Protein AF-A0A528G796-F1 (afdb_monomer_lite)

pLDDT: mean 84.79, std 14.9, range [51.12, 97.81]

Secondary structure (DSSP, 8-state):
---HHHHHHHHHHHHSHHHHTT-S--EEE-TTSBEEEESSGGGTT-B-PPPHHHHHHHHT-------SS---HHHHHHTS---

Sequence (83 aa):
MLEESVAHALDETLGQGALGTRLESFKLWRRDGTILYSTNKNLVGKRFPLSDNLRAAFAGDIVAELDRHYDNQAERDSGLHLL

Foldseek 3Di:
DDDPVVQVVCCPVCCDDPNVVVDPKDFDADPQQATCHIPPPVRHRDGDDDDPCRVVVVVVDDDDDDDPDPCPVVCVVVVHDPD

Structure (mmCIF, N/CA/C/O backbone):
data_AF-A0A528G796-F1
#
_entry.id   AF-A0A528G796-F1
#
loop_
_atom_site.group_PDB
_atom_site.id
_atom_site.type_symbol
_atom_site.label_atom_id
_atom_site.label_alt_id
_atom_site.label_comp_id
_atom_site.label_asym_id
_atom_site.label_entity_id
_atom_site.label_seq_id
_atom_site.pdbx_PDB_ins_code
_atom_site.Cartn_x
_atom_site.Cartn_y
_atom_site.Cartn_z
_atom_site.occupancy
_atom_site.B_iso_or_equiv
_atom_site.auth_seq_id
_atom_site.auth_comp_id
_atom_site.auth_asym_id
_atom_site.auth_atom_id
_atom_site.pdbx_PDB_model_num
ATOM 1 N N . MET A 1 1 ? -11.733 -8.162 -4.592 1.00 72.06 1 MET A N 1
ATOM 2 C CA . MET A 1 1 ? -11.785 -6.973 -3.716 1.00 72.06 1 MET A CA 1
ATOM 3 C C . MET A 1 1 ? -11.448 -7.449 -2.312 1.00 72.06 1 MET A C 1
ATOM 5 O O . MET A 1 1 ? -11.693 -8.622 -2.051 1.00 72.06 1 MET A O 1
ATOM 9 N N . LEU A 1 2 ? -10.809 -6.625 -1.480 1.00 88.81 2 LEU A N 1
ATOM 10 C CA . LEU A 1 2 ? -10.551 -6.989 -0.081 1.00 88.81 2 LEU A CA 1
ATOM 11 C C . LEU A 1 2 ? -11.887 -7.049 0.682 1.00 88.81 2 LEU A C 1
ATOM 13 O O . LEU A 1 2 ? -12.807 -6.317 0.323 1.00 88.81 2 LEU A O 1
ATOM 17 N N . GLU A 1 3 ? -12.009 -7.912 1.691 1.00 94.56 3 GLU A N 1
ATOM 18 C CA . GLU A 1 3 ? -13.191 -7.908 2.562 1.00 94.56 3 GLU A CA 1
ATOM 19 C C . GLU A 1 3 ? -13.228 -6.652 3.441 1.00 94.56 3 GLU A C 1
ATOM 21 O O . GLU A 1 3 ? -12.188 -6.164 3.889 1.00 94.56 3 GLU A O 1
ATOM 26 N N . GLU A 1 4 ? -14.434 -6.156 3.721 1.00 92.12 4 GLU A N 1
ATOM 27 C CA . GLU A 1 4 ? -14.656 -4.923 4.488 1.00 92.12 4 GLU A CA 1
ATOM 28 C C . GLU A 1 4 ? -14.095 -5.010 5.915 1.00 92.12 4 GLU A C 1
ATOM 30 O O . GLU A 1 4 ? -13.452 -4.082 6.394 1.00 92.12 4 GLU A O 1
ATOM 35 N N . SER A 1 5 ? -14.263 -6.158 6.578 1.00 95.44 5 SER A N 1
ATOM 36 C CA . SER A 1 5 ? -13.727 -6.403 7.924 1.00 95.44 5 SER A CA 1
ATOM 37 C C . SER A 1 5 ? -12.200 -6.286 7.967 1.00 95.44 5 SER A C 1
ATOM 39 O O . SER A 1 5 ? -11.640 -5.717 8.904 1.00 95.44 5 SER A O 1
ATOM 41 N N . VAL A 1 6 ? -11.519 -6.781 6.930 1.00 94.69 6 VAL A N 1
ATOM 42 C CA . VAL A 1 6 ? -10.060 -6.703 6.799 1.00 94.69 6 VAL A CA 1
ATOM 43 C C . VAL A 1 6 ? -9.629 -5.267 6.512 1.00 94.69 6 VAL A C 1
ATOM 45 O O . VAL A 1 6 ? -8.658 -4.794 7.098 1.00 94.69 6 VAL A O 1
ATOM 48 N N . ALA A 1 7 ? -10.352 -4.558 5.641 1.00 93.19 7 ALA A N 1
ATOM 49 C CA . ALA A 1 7 ? -10.078 -3.151 5.360 1.00 93.19 7 ALA A CA 1
ATOM 50 C C . ALA A 1 7 ? -10.205 -2.288 6.625 1.00 93.19 7 ALA A C 1
ATOM 52 O O . ALA A 1 7 ? -9.322 -1.474 6.891 1.00 93.19 7 ALA A O 1
ATOM 53 N N . HIS A 1 8 ? -11.240 -2.524 7.433 1.00 93.19 8 HIS A N 1
ATOM 54 C CA . HIS A 1 8 ? -11.456 -1.818 8.693 1.00 93.19 8 HIS A CA 1
ATOM 55 C C . HIS A 1 8 ? -10.346 -2.098 9.714 1.00 93.19 8 HIS A C 1
ATOM 57 O O . HIS A 1 8 ? -9.809 -1.172 10.315 1.00 93.19 8 HIS A O 1
ATOM 63 N N . ALA A 1 9 ? -9.934 -3.361 9.865 1.00 92.94 9 ALA A N 1
ATOM 64 C CA . ALA A 1 9 ? -8.831 -3.718 10.757 1.00 92.94 9 ALA A CA 1
ATOM 65 C C . ALA A 1 9 ? -7.503 -3.052 10.344 1.00 92.94 9 ALA A C 1
ATOM 67 O O . ALA A 1 9 ? -6.722 -2.624 11.199 1.00 92.94 9 ALA A O 1
ATOM 68 N N . LEU A 1 10 ? -7.246 -2.929 9.036 1.00 92.12 10 LEU A N 1
ATOM 69 C CA . LEU A 1 10 ? -6.094 -2.185 8.520 1.00 92.12 10 LEU A CA 1
ATOM 70 C C . LEU A 1 10 ? -6.215 -0.683 8.804 1.00 92.12 10 LEU A C 1
ATOM 72 O O . LEU A 1 10 ? -5.228 -0.076 9.211 1.00 92.12 10 LEU A O 1
ATOM 76 N N . ASP A 1 11 ? -7.403 -0.097 8.648 1.00 90.06 11 ASP A N 1
ATOM 77 C CA . ASP A 1 11 ? -7.650 1.316 8.963 1.00 90.06 11 ASP A CA 1
ATOM 78 C C . ASP A 1 11 ? -7.419 1.637 10.439 1.00 90.06 11 ASP A C 1
ATOM 80 O O . ASP A 1 11 ? -6.759 2.627 10.756 1.00 90.06 11 ASP A O 1
ATOM 84 N N . GLU A 1 12 ? -7.890 0.784 11.345 1.00 89.62 12 GLU A N 1
ATOM 85 C CA . GLU A 1 12 ? -7.630 0.936 12.777 1.00 89.62 12 GLU A CA 1
ATOM 86 C C . GLU A 1 12 ? -6.137 0.797 13.092 1.00 89.62 12 GLU A C 1
ATOM 88 O O . GLU A 1 12 ? -5.575 1.617 13.814 1.00 89.62 12 GLU A O 1
ATOM 93 N N . THR A 1 13 ? -5.470 -0.205 12.515 1.00 87.19 13 THR A N 1
ATOM 94 C CA . THR A 1 13 ? -4.055 -0.488 12.803 1.00 87.19 13 THR A CA 1
ATOM 95 C C . THR A 1 13 ? -3.118 0.597 12.271 1.00 87.19 13 THR A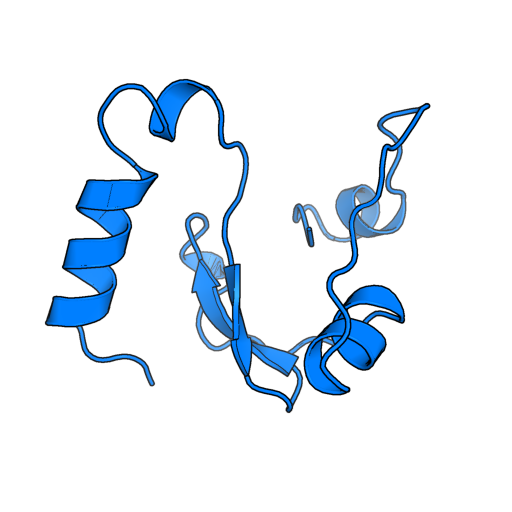 C 1
ATOM 97 O O . THR A 1 13 ? -2.140 0.954 12.930 1.00 87.19 13 THR A O 1
ATOM 100 N N . LEU A 1 14 ? -3.383 1.097 11.063 1.00 85.62 14 LEU A N 1
ATOM 101 C CA . LEU A 1 14 ? -2.487 2.002 10.340 1.00 85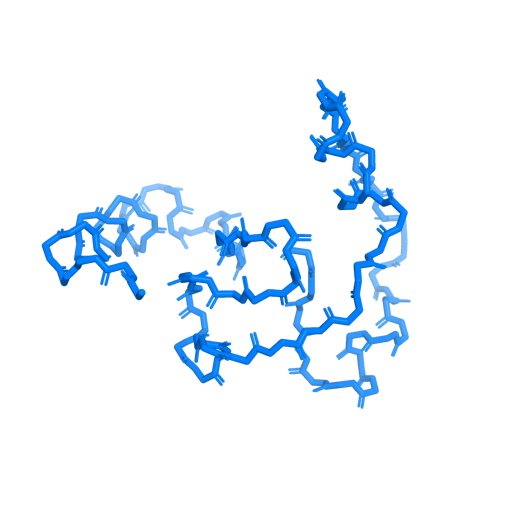.62 14 LEU A CA 1
ATOM 102 C C . LEU A 1 14 ? -2.872 3.473 10.504 1.00 85.62 14 LEU A C 1
ATOM 104 O O . LEU A 1 14 ? -2.006 4.338 10.408 1.00 85.62 14 LEU A O 1
ATOM 108 N N . GLY A 1 15 ? -4.151 3.764 10.743 1.00 79.50 15 GLY A N 1
ATOM 109 C CA . GLY A 1 15 ? -4.668 5.124 10.881 1.00 79.50 15 GLY A CA 1
ATOM 110 C C . GLY A 1 15 ? -4.708 5.642 12.318 1.00 79.50 15 GLY A C 1
ATOM 111 O O . GLY A 1 15 ? -4.876 6.844 12.512 1.00 79.50 15 GLY A O 1
ATOM 112 N N . GLN A 1 16 ? -4.562 4.778 13.327 1.00 79.19 16 GLN A N 1
ATOM 113 C CA . GLN A 1 16 ? -4.642 5.169 14.738 1.00 79.19 16 GLN A CA 1
ATOM 114 C C . GLN A 1 16 ? -3.304 4.992 15.474 1.00 79.19 16 GLN A C 1
ATOM 116 O O . GLN A 1 16 ? -2.405 4.256 15.063 1.00 79.19 16 GLN A O 1
ATOM 121 N N . GLY A 1 17 ? -3.170 5.682 16.608 1.00 75.69 17 GLY A N 1
ATOM 122 C CA . GLY A 1 17 ? -2.022 5.541 17.504 1.00 75.69 17 GLY A CA 1
ATOM 123 C C . GLY A 1 17 ? -0.696 6.057 16.929 1.00 75.69 17 GLY A C 1
ATOM 124 O O . GLY A 1 17 ? -0.651 6.965 16.104 1.00 75.69 17 GLY A O 1
ATOM 125 N N . ALA A 1 18 ? 0.416 5.497 17.411 1.00 77.00 1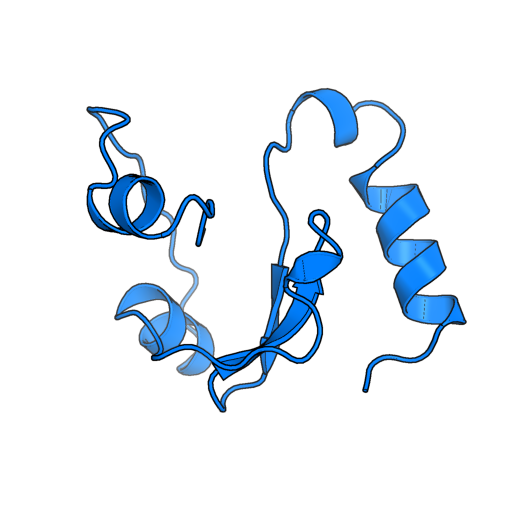8 ALA A N 1
ATOM 126 C CA . ALA A 1 18 ? 1.763 5.995 17.110 1.00 77.00 18 ALA A CA 1
ATOM 127 C C . ALA A 1 18 ? 2.234 5.735 15.665 1.00 77.00 18 ALA A C 1
ATOM 129 O O . ALA A 1 18 ? 3.200 6.358 15.225 1.00 77.00 18 ALA A O 1
ATOM 130 N N . LEU A 1 19 ? 1.594 4.808 14.945 1.00 75.38 19 LEU A N 1
ATOM 131 C CA . LEU A 1 19 ? 1.904 4.529 13.540 1.00 75.38 19 LEU A CA 1
ATOM 132 C C . LEU A 1 19 ? 1.239 5.544 12.610 1.00 75.38 19 LEU A C 1
ATOM 134 O O . LEU A 1 19 ? 1.908 6.055 11.716 1.00 75.38 19 LEU A O 1
ATOM 138 N N . GLY A 1 20 ? -0.016 5.917 12.877 1.00 76.94 20 GLY A N 1
ATOM 139 C CA . GLY A 1 20 ? -0.745 6.892 12.058 1.00 76.94 20 GLY A CA 1
ATOM 140 C C . GLY A 1 20 ? -0.105 8.284 12.012 1.00 76.94 20 GLY A C 1
ATOM 141 O O . GLY A 1 20 ? -0.316 9.022 11.060 1.00 76.94 20 GLY A O 1
ATOM 142 N N . THR A 1 21 ? 0.725 8.646 12.998 1.00 80.69 21 THR A N 1
ATOM 143 C CA . THR A 1 21 ? 1.457 9.928 13.008 1.00 80.69 21 THR A CA 1
ATOM 144 C C . THR A 1 21 ? 2.805 9.887 12.289 1.00 80.69 21 THR A C 1
ATOM 146 O O . THR A 1 21 ? 3.426 10.931 12.106 1.00 80.69 21 THR A O 1
ATOM 149 N N . ARG A 1 22 ? 3.291 8.698 11.918 1.00 84.12 22 ARG A N 1
ATOM 150 C CA . ARG A 1 22 ? 4.610 8.492 11.291 1.00 84.12 22 ARG A CA 1
ATOM 151 C C . ARG A 1 22 ? 4.524 7.922 9.878 1.00 84.12 22 ARG A C 1
ATOM 153 O O . ARG A 1 22 ? 5.531 7.910 9.177 1.00 84.12 22 ARG A O 1
ATOM 160 N N . LEU A 1 23 ? 3.357 7.418 9.488 1.00 83.44 23 LEU A N 1
ATOM 161 C CA . LEU A 1 23 ? 3.119 6.769 8.210 1.00 83.44 23 LEU A CA 1
ATOM 162 C C . LEU A 1 23 ? 2.289 7.684 7.303 1.00 83.44 23 LEU A C 1
ATOM 164 O O . LEU A 1 23 ? 1.091 7.839 7.503 1.00 83.44 23 LEU A O 1
ATOM 168 N N . GLU A 1 24 ? 2.927 8.255 6.283 1.00 85.06 24 GLU A N 1
ATOM 169 C CA . GLU A 1 24 ? 2.268 9.109 5.278 1.00 85.06 24 GLU A CA 1
ATOM 170 C C . GLU A 1 24 ? 1.262 8.329 4.412 1.00 85.06 24 GLU A C 1
ATOM 172 O O . GLU A 1 24 ? 0.183 8.803 4.059 1.00 85.06 24 GLU A O 1
ATOM 177 N N . SER A 1 25 ? 1.632 7.109 4.023 1.00 87.94 25 SER A N 1
ATOM 178 C CA . SER A 1 25 ? 0.963 6.347 2.972 1.00 87.94 25 SER A CA 1
ATOM 179 C C . SER A 1 25 ? 1.142 4.854 3.217 1.00 87.94 25 SER A C 1
ATOM 181 O O . SER A 1 25 ? 2.233 4.400 3.553 1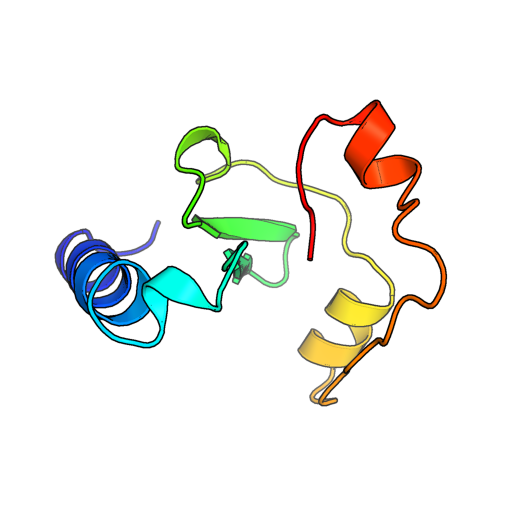.00 87.94 25 SER A O 1
ATOM 183 N N . PHE A 1 26 ? 0.071 4.082 3.026 1.00 91.62 26 PHE A N 1
ATOM 184 C CA . PHE A 1 26 ? 0.156 2.627 2.925 1.00 91.62 26 PHE A CA 1
ATOM 185 C C . PHE A 1 26 ? -0.729 2.127 1.793 1.00 91.62 26 PHE A C 1
ATOM 187 O O . PHE A 1 26 ? -1.849 2.621 1.592 1.00 91.62 26 PHE A O 1
ATOM 194 N N . LYS A 1 27 ? -0.233 1.127 1.064 1.00 94.88 27 LYS A N 1
ATOM 195 C CA . LYS A 1 27 ? -0.943 0.467 -0.030 1.00 94.88 27 LYS A CA 1
ATOM 196 C C . LYS A 1 27 ? -0.721 -1.039 0.003 1.00 94.88 27 LYS A C 1
ATOM 198 O O . LYS A 1 27 ? 0.402 -1.508 0.148 1.00 94.88 27 LYS A O 1
ATOM 203 N N . LEU A 1 28 ? -1.798 -1.791 -0.215 1.00 95.62 28 LEU A N 1
ATOM 204 C CA . LEU A 1 28 ? -1.735 -3.221 -0.500 1.00 95.62 28 LEU A CA 1
ATOM 205 C C . LEU A 1 28 ? -1.947 -3.444 -1.994 1.00 95.62 28 LEU A C 1
ATOM 207 O O . LEU A 1 28 ? -2.988 -3.080 -2.546 1.00 95.62 28 LEU A O 1
ATOM 211 N N . TRP A 1 29 ? -0.974 -4.081 -2.633 1.00 97.50 29 TRP A N 1
ATOM 212 C CA . TRP A 1 29 ? -0.956 -4.290 -4.073 1.00 97.50 29 TRP A CA 1
ATOM 213 C C . TRP A 1 29 ? -1.248 -5.742 -4.439 1.00 97.50 29 TRP A C 1
ATOM 215 O O . TRP A 1 29 ? -0.727 -6.680 -3.836 1.00 97.50 29 TRP A O 1
ATOM 225 N N . ARG A 1 30 ? -2.039 -5.936 -5.493 1.00 97.25 30 ARG A N 1
ATOM 226 C CA . ARG A 1 30 ? -2.111 -7.204 -6.222 1.00 97.25 30 ARG A CA 1
ATOM 227 C C . ARG A 1 30 ? -1.026 -7.214 -7.302 1.00 97.25 30 ARG A C 1
ATOM 229 O O . ARG A 1 30 ? -0.716 -6.173 -7.874 1.00 97.25 30 ARG A O 1
ATOM 236 N N . ARG A 1 31 ? -0.490 -8.397 -7.629 1.00 96.38 31 ARG A N 1
ATOM 237 C CA . ARG A 1 31 ? 0.581 -8.597 -8.636 1.00 96.38 31 ARG A CA 1
ATOM 238 C C . ARG A 1 31 ? 0.258 -8.028 -10.019 1.00 96.38 31 ARG A C 1
ATOM 240 O O . ARG A 1 31 ? 1.141 -7.804 -10.832 1.00 96.38 31 ARG A O 1
ATOM 247 N N . ASP A 1 32 ? -1.013 -7.805 -10.303 1.00 96.62 32 ASP A N 1
ATOM 248 C CA . ASP A 1 32 ? -1.455 -7.231 -11.560 1.00 96.62 32 ASP A CA 1
ATOM 249 C C . ASP A 1 32 ? -1.450 -5.685 -11.546 1.00 96.62 32 ASP A C 1
ATOM 251 O O . ASP A 1 32 ? -1.776 -5.060 -12.544 1.00 96.62 32 ASP A O 1
ATOM 255 N N . GLY A 1 33 ? -1.051 -5.044 -10.449 1.00 96.94 33 GLY A N 1
ATOM 256 C CA . GLY A 1 33 ? -1.003 -3.587 -10.327 1.00 96.94 33 GLY A CA 1
ATOM 257 C C . GLY A 1 33 ? -2.304 -2.965 -9.829 1.00 96.94 33 GLY A C 1
ATOM 258 O O . GLY A 1 33 ? -2.422 -1.743 -9.804 1.00 96.94 33 GLY A O 1
ATOM 259 N N . THR A 1 34 ? -3.295 -3.769 -9.434 1.00 97.81 34 THR A N 1
ATOM 260 C CA . THR A 1 34 ? -4.477 -3.257 -8.734 1.00 97.81 34 THR A CA 1
ATOM 261 C C . THR A 1 34 ? -4.153 -2.955 -7.273 1.00 97.81 34 THR A C 1
ATOM 263 O O . THR A 1 34 ? -3.608 -3.805 -6.566 1.00 97.81 34 THR A O 1
ATOM 266 N N . ILE A 1 35 ? -4.566 -1.783 -6.794 1.00 97.38 35 ILE A N 1
ATOM 267 C CA . ILE A 1 35 ? -4.523 -1.437 -5.370 1.00 97.38 35 ILE A CA 1
ATOM 268 C C . ILE A 1 35 ? -5.744 -2.052 -4.681 1.00 97.38 35 ILE A C 1
ATOM 270 O O . ILE A 1 35 ? -6.887 -1.692 -4.970 1.00 97.38 35 ILE A O 1
ATOM 274 N N . LEU A 1 36 ? -5.505 -3.000 -3.775 1.00 96.38 36 LEU A N 1
ATOM 275 C CA . LEU A 1 36 ? -6.546 -3.678 -2.995 1.00 96.38 36 LEU A CA 1
ATOM 276 C C . LEU A 1 36 ? -6.955 -2.882 -1.755 1.00 96.38 36 LEU A C 1
ATOM 278 O O . LEU A 1 36 ? -8.098 -2.985 -1.323 1.00 96.38 36 LEU A O 1
ATOM 282 N N . TYR A 1 37 ? -6.029 -2.098 -1.206 1.00 95.94 37 TYR A N 1
ATOM 283 C CA . TYR A 1 37 ? -6.250 -1.209 -0.071 1.00 95.94 37 TYR A CA 1
ATOM 284 C C . TYR A 1 37 ? -5.298 -0.018 -0.158 1.00 95.94 37 TYR A C 1
ATOM 286 O O . TYR A 1 37 ? -4.155 -0.168 -0.591 1.00 95.94 37 TYR A O 1
ATOM 294 N N . SER A 1 38 ? -5.755 1.152 0.283 1.00 94.19 38 SER A N 1
ATOM 295 C CA . SER A 1 38 ? -4.898 2.305 0.529 1.00 94.19 38 SER A CA 1
ATOM 296 C C . SER A 1 38 ? -5.462 3.170 1.650 1.00 94.19 38 SER A C 1
ATOM 298 O O . SER A 1 38 ? -6.681 3.227 1.831 1.00 94.19 38 SER A O 1
ATOM 300 N N . THR A 1 39 ? -4.585 3.886 2.352 1.00 90.38 39 THR A N 1
ATOM 301 C CA . THR A 1 39 ? -4.983 5.005 3.217 1.00 90.38 39 THR A CA 1
ATOM 302 C C . THR A 1 39 ? -5.688 6.110 2.414 1.00 90.38 39 THR A C 1
ATOM 304 O O . THR A 1 39 ? -6.688 6.655 2.873 1.00 90.38 39 THR A O 1
ATOM 307 N N . ASN A 1 40 ? -5.277 6.369 1.163 1.00 91.38 40 ASN A N 1
ATOM 308 C CA . ASN A 1 40 ? -6.038 7.200 0.224 1.00 91.38 40 ASN A CA 1
ATOM 309 C C . ASN A 1 40 ? -7.090 6.354 -0.512 1.00 91.38 40 ASN A C 1
ATOM 311 O O . ASN A 1 40 ? -6.808 5.707 -1.525 1.00 91.38 40 ASN A O 1
ATOM 315 N N . LYS A 1 41 ? -8.334 6.391 -0.027 1.00 91.75 41 LYS A N 1
ATOM 316 C CA . LYS A 1 41 ? -9.430 5.535 -0.516 1.00 91.75 41 LYS A CA 1
ATOM 317 C C . LYS A 1 41 ? -9.764 5.719 -1.997 1.00 91.75 41 LYS A C 1
ATOM 319 O O . LYS A 1 41 ? -10.203 4.767 -2.636 1.00 91.75 41 LYS A O 1
ATOM 324 N N . ASN A 1 42 ? -9.450 6.875 -2.584 1.00 95.44 42 ASN A N 1
ATOM 325 C CA . ASN A 1 42 ? -9.663 7.147 -4.012 1.00 95.44 42 ASN A CA 1
ATOM 326 C C . ASN A 1 42 ? -8.777 6.299 -4.943 1.00 95.44 42 ASN A C 1
ATOM 328 O O . ASN A 1 42 ? -8.936 6.355 -6.166 1.00 95.44 42 ASN A O 1
ATOM 332 N N . LEU A 1 43 ? -7.805 5.568 -4.392 1.00 95.94 43 LEU A N 1
ATOM 333 C CA . LEU A 1 43 ? -6.919 4.672 -5.130 1.00 95.94 43 LEU A CA 1
ATOM 334 C C . LEU A 1 43 ? -7.419 3.232 -5.207 1.00 95.94 43 LEU A C 1
ATOM 336 O O . LEU A 1 43 ? -6.994 2.493 -6.094 1.00 95.94 43 LEU A O 1
ATOM 340 N N . VAL A 1 44 ? -8.297 2.817 -4.295 1.00 95.94 44 VAL A N 1
ATOM 341 C CA . VAL A 1 44 ? -8.720 1.418 -4.198 1.00 95.94 44 VAL A CA 1
ATOM 342 C C . VAL A 1 44 ? -9.456 1.002 -5.472 1.00 95.94 44 VAL A C 1
ATOM 344 O O . VAL A 1 44 ? -10.306 1.722 -5.990 1.00 95.94 44 VAL A O 1
ATOM 347 N N . GLY A 1 45 ? -9.091 -0.160 -6.013 1.00 96.31 45 GLY A N 1
ATOM 348 C CA . GLY A 1 45 ? -9.636 -0.691 -7.263 1.00 96.31 45 GLY A CA 1
ATOM 349 C C . GLY A 1 45 ? -8.989 -0.131 -8.533 1.00 96.31 45 GLY A C 1
ATOM 350 O O . GLY A 1 45 ? -9.139 -0.740 -9.594 1.00 96.31 45 GLY A O 1
ATOM 351 N N . LYS A 1 46 ? -8.219 0.963 -8.452 1.00 97.31 46 LYS A N 1
ATOM 352 C CA . LYS A 1 46 ? -7.441 1.458 -9.595 1.00 97.31 46 LYS A CA 1
ATOM 353 C C . LYS A 1 46 ? -6.273 0.526 -9.893 1.00 97.31 46 LYS A C 1
ATOM 355 O O . LYS A 1 46 ? -5.764 -0.174 -9.014 1.00 97.31 46 LYS A O 1
ATOM 360 N N . ARG A 1 47 ? -5.857 0.528 -11.158 1.00 97.38 47 ARG A N 1
ATOM 361 C CA . ARG A 1 47 ? -4.724 -0.246 -11.658 1.00 97.38 47 ARG A CA 1
ATOM 362 C C . ARG A 1 47 ? -3.654 0.693 -12.189 1.00 97.38 47 ARG A C 1
ATOM 364 O O . ARG A 1 47 ? -3.967 1.578 -12.981 1.00 97.38 47 ARG A O 1
ATOM 371 N N . PHE A 1 48 ? -2.412 0.446 -11.799 1.00 96.31 48 PHE A N 1
ATOM 372 C CA . PHE A 1 48 ? -1.247 1.191 -12.260 1.00 96.31 48 PHE A CA 1
ATOM 373 C C . PHE A 1 48 ? -0.178 0.237 -12.804 1.00 96.31 48 PHE A C 1
ATOM 375 O O . PHE A 1 48 ? -0.155 -0.940 -12.427 1.00 96.31 48 PHE A O 1
ATOM 382 N N . PRO A 1 49 ? 0.711 0.711 -13.693 1.00 95.44 49 PRO A N 1
ATOM 383 C CA . PRO A 1 49 ? 1.922 -0.022 -14.034 1.00 95.44 49 PRO A CA 1
ATOM 384 C C . PRO A 1 49 ? 2.759 -0.289 -12.779 1.00 95.44 49 PRO A C 1
ATOM 386 O O . PRO A 1 49 ? 2.874 0.571 -11.909 1.00 95.44 49 PRO A O 1
ATOM 389 N N . LEU A 1 50 ? 3.363 -1.475 -12.690 1.00 94.06 50 LEU A N 1
ATOM 390 C CA . LEU A 1 50 ? 4.293 -1.774 -11.603 1.00 94.06 50 LEU A CA 1
ATOM 391 C C . LEU A 1 50 ? 5.578 -0.953 -11.776 1.00 94.06 50 LEU A C 1
ATOM 393 O O . LEU A 1 50 ? 6.072 -0.814 -12.897 1.00 94.06 50 LEU A O 1
ATOM 397 N N . SER A 1 51 ? 6.148 -0.467 -10.679 1.00 94.69 51 SER A N 1
ATOM 398 C CA . SER A 1 51 ? 7.526 0.029 -10.644 1.00 94.69 51 SER A CA 1
ATOM 399 C C . SER A 1 51 ? 8.522 -1.136 -10.596 1.00 94.69 51 SER A C 1
ATOM 401 O O . SER A 1 51 ? 8.129 -2.293 -10.408 1.00 94.69 51 SER A O 1
ATOM 403 N N . ASP A 1 52 ? 9.817 -0.850 -10.749 1.00 94.69 52 ASP A N 1
ATOM 404 C CA . ASP A 1 52 ? 10.863 -1.864 -10.561 1.00 94.69 52 ASP A CA 1
ATOM 405 C C . ASP A 1 52 ? 10.877 -2.399 -9.127 1.00 94.69 52 ASP A C 1
ATOM 407 O O . ASP A 1 52 ? 10.937 -3.613 -8.930 1.00 94.69 52 ASP A O 1
ATOM 411 N N . ASN A 1 53 ? 10.675 -1.524 -8.138 1.00 94.81 53 ASN A N 1
ATOM 412 C CA . ASN A 1 53 ? 10.570 -1.914 -6.733 1.00 94.81 53 ASN A CA 1
ATOM 413 C C . ASN A 1 53 ? 9.392 -2.872 -6.494 1.00 94.81 53 ASN A C 1
ATOM 415 O O . ASN A 1 53 ? 9.559 -3.900 -5.842 1.00 94.81 53 ASN A O 1
ATOM 419 N N . LEU A 1 54 ? 8.212 -2.594 -7.067 1.00 96.06 54 LEU A N 1
ATOM 420 C CA . LEU A 1 54 ? 7.060 -3.497 -6.952 1.00 96.06 54 LEU A CA 1
ATOM 421 C C . LEU A 1 54 ? 7.308 -4.833 -7.665 1.00 96.06 54 LEU A C 1
ATOM 423 O O . LEU A 1 54 ? 6.914 -5.880 -7.152 1.00 96.06 54 LEU A O 1
ATOM 427 N N . ARG A 1 55 ? 7.969 -4.827 -8.831 1.00 97.12 55 ARG A N 1
ATOM 428 C CA . ARG A 1 55 ? 8.353 -6.065 -9.531 1.00 97.12 55 ARG A CA 1
ATOM 429 C C . ARG A 1 55 ? 9.281 -6.933 -8.680 1.00 97.12 55 ARG A C 1
ATOM 431 O O . ARG A 1 55 ? 9.004 -8.123 -8.548 1.00 97.12 55 ARG A O 1
ATOM 438 N N . ALA A 1 56 ? 10.326 -6.345 -8.099 1.00 97.19 56 ALA A N 1
ATOM 439 C CA . ALA A 1 56 ? 11.267 -7.038 -7.218 1.00 97.19 56 ALA A CA 1
ATOM 440 C C . ALA A 1 56 ? 10.573 -7.551 -5.945 1.00 97.19 56 ALA A C 1
ATOM 442 O O . ALA A 1 56 ? 10.694 -8.725 -5.599 1.00 97.19 56 ALA A O 1
ATOM 443 N N . ALA A 1 57 ? 9.718 -6.734 -5.323 1.00 97.00 57 ALA A N 1
ATOM 444 C CA . ALA A 1 57 ? 8.923 -7.161 -4.174 1.00 97.00 57 ALA A CA 1
ATOM 445 C C . ALA A 1 57 ? 8.042 -8.380 -4.488 1.00 97.00 57 ALA A C 1
ATOM 447 O O . ALA A 1 57 ? 7.994 -9.353 -3.735 1.00 97.00 57 ALA A O 1
ATOM 448 N N . PHE A 1 58 ? 7.394 -8.391 -5.655 1.00 96.62 58 PHE A N 1
ATOM 449 C CA . PHE A 1 58 ? 6.638 -9.555 -6.112 1.00 96.62 58 PHE A CA 1
ATOM 450 C C . PHE A 1 58 ? 7.519 -10.751 -6.512 1.00 96.62 58 PHE A C 1
ATOM 452 O O . PHE A 1 58 ? 6.994 -11.866 -6.614 1.00 96.62 58 PHE A O 1
ATOM 459 N N . ALA A 1 59 ? 8.817 -10.567 -6.744 1.00 96.88 59 ALA A N 1
ATOM 460 C CA . ALA A 1 59 ? 9.775 -11.656 -6.935 1.00 96.88 59 ALA A CA 1
ATOM 461 C C . ALA A 1 59 ? 10.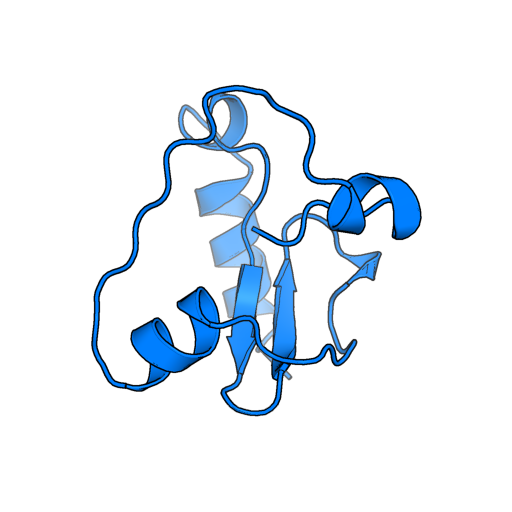245 -12.280 -5.604 1.00 96.88 59 ALA A C 1
ATOM 463 O O . ALA A 1 59 ? 10.835 -13.357 -5.626 1.00 96.88 59 ALA A O 1
ATOM 464 N N . GLY A 1 60 ? 9.904 -11.670 -4.463 1.00 97.12 60 GLY A N 1
ATOM 465 C CA . GLY A 1 60 ? 10.263 -12.141 -3.122 1.00 97.12 60 GLY A CA 1
ATOM 466 C C . GLY A 1 60 ? 11.310 -11.277 -2.421 1.00 97.12 60 GLY A C 1
ATOM 467 O O . GLY A 1 60 ? 11.678 -11.588 -1.290 1.00 97.12 60 GLY A O 1
ATOM 468 N N . ASP A 1 61 ? 11.765 -10.198 -3.058 1.00 97.62 61 ASP A N 1
ATOM 469 C CA . ASP A 1 61 ? 12.747 -9.292 -2.474 1.00 97.62 61 ASP A CA 1
ATOM 470 C C . ASP A 1 61 ? 12.093 -8.319 -1.484 1.00 97.62 61 ASP A C 1
ATOM 472 O O . ASP A 1 61 ? 10.959 -7.876 -1.661 1.00 97.62 61 ASP A O 1
ATOM 476 N N . ILE A 1 62 ? 12.823 -7.929 -0.439 1.00 96.00 62 ILE A N 1
ATOM 477 C CA . ILE A 1 62 ? 12.435 -6.791 0.401 1.00 96.00 62 ILE A CA 1
ATOM 478 C C . ILE A 1 62 ? 13.162 -5.565 -0.143 1.00 96.00 62 ILE A C 1
ATOM 480 O O . ILE A 1 62 ? 14.391 -5.520 -0.141 1.00 96.00 62 ILE A O 1
ATOM 484 N N . VAL A 1 63 ? 12.400 -4.572 -0.599 1.00 94.12 63 VAL A N 1
ATOM 485 C CA . VAL A 1 63 ? 12.934 -3.348 -1.206 1.00 94.12 63 VAL A CA 1
ATOM 486 C C . VAL A 1 63 ? 12.661 -2.164 -0.286 1.00 94.12 63 VAL A C 1
ATOM 488 O O . VAL A 1 63 ? 11.536 -1.978 0.172 1.00 94.12 63 VAL A O 1
ATOM 491 N N . ALA A 1 64 ? 13.689 -1.360 -0.024 1.00 92.25 64 ALA A N 1
ATOM 492 C CA . ALA A 1 64 ? 13.586 -0.106 0.708 1.00 92.25 64 ALA A CA 1
ATOM 493 C C . ALA A 1 64 ? 14.375 0.969 -0.039 1.00 92.25 64 ALA A C 1
ATOM 495 O O . ALA A 1 64 ? 15.497 0.726 -0.484 1.00 92.25 64 ALA A O 1
ATOM 496 N N . GLU A 1 65 ? 13.792 2.155 -0.153 1.00 87.75 65 GLU A N 1
ATOM 497 C CA . GLU A 1 65 ? 14.395 3.299 -0.823 1.00 87.75 65 GLU A CA 1
ATOM 498 C C . GLU A 1 65 ? 14.404 4.488 0.136 1.00 87.75 65 GLU A C 1
ATOM 500 O O . GLU A 1 65 ? 13.443 4.716 0.871 1.00 87.75 65 GLU A O 1
ATOM 505 N N . LEU A 1 66 ? 15.520 5.217 0.164 1.00 85.25 66 LEU A N 1
ATOM 506 C CA . LEU A 1 66 ? 15.639 6.473 0.891 1.00 85.25 66 LEU A CA 1
ATOM 507 C C . LEU A 1 66 ? 15.826 7.575 -0.136 1.00 85.25 66 LEU A C 1
ATOM 509 O O . LEU A 1 66 ? 16.920 7.732 -0.685 1.00 85.25 66 LEU A O 1
ATOM 513 N N . ASP A 1 67 ? 14.771 8.345 -0.361 1.00 73.56 67 ASP A N 1
ATOM 514 C CA . ASP A 1 67 ? 14.869 9.487 -1.246 1.00 73.56 67 ASP A CA 1
ATOM 515 C C . ASP A 1 67 ? 15.609 10.635 -0.540 1.00 73.56 67 ASP A C 1
ATOM 517 O O . ASP A 1 67 ? 15.242 11.065 0.558 1.00 73.56 67 ASP A O 1
ATOM 521 N N . ARG A 1 68 ? 16.712 11.101 -1.139 1.00 63.78 68 ARG A N 1
ATOM 522 C CA . ARG A 1 68 ? 17.528 12.202 -0.588 1.00 63.78 68 ARG A CA 1
ATOM 523 C C . ARG A 1 68 ? 17.004 13.575 -0.997 1.00 63.78 68 ARG A C 1
ATOM 525 O O . ARG A 1 68 ? 17.413 14.570 -0.406 1.00 63.78 68 ARG A O 1
ATOM 532 N N . HIS A 1 69 ? 16.111 13.623 -1.978 1.00 55.00 69 HIS A N 1
ATOM 533 C CA . HIS A 1 69 ? 15.381 14.811 -2.387 1.00 55.00 69 HIS A CA 1
ATOM 534 C C . HIS A 1 69 ? 13.934 14.375 -2.550 1.00 55.00 69 HIS A C 1
ATOM 536 O O . HIS A 1 69 ? 13.650 13.708 -3.524 1.00 55.00 69 HIS A O 1
ATOM 542 N N . TYR A 1 70 ? 13.032 14.733 -1.629 1.00 52.28 70 TYR A N 1
ATOM 543 C CA . TYR A 1 70 ? 11.589 14.504 -1.796 1.00 52.28 70 TYR A CA 1
ATOM 544 C C . TYR A 1 70 ? 11.081 15.228 -3.060 1.00 52.28 70 TYR A C 1
ATOM 546 O O . TYR A 1 70 ? 10.569 16.352 -3.020 1.00 52.28 70 TYR A O 1
ATOM 554 N N . ASP A 1 71 ? 11.285 14.604 -4.210 1.00 51.12 71 ASP A N 1
ATOM 555 C CA . ASP A 1 71 ? 10.924 15.090 -5.526 1.00 51.12 71 ASP A CA 1
ATOM 556 C C . ASP A 1 71 ? 10.686 13.904 -6.465 1.00 51.12 71 ASP A C 1
ATOM 558 O O . ASP A 1 71 ? 11.323 13.723 -7.503 1.00 51.12 71 ASP A O 1
ATOM 562 N N . ASN A 1 72 ? 9.728 13.065 -6.075 1.00 58.09 72 ASN A N 1
ATOM 563 C CA . ASN A 1 72 ? 9.143 12.087 -6.972 1.00 58.09 72 ASN A CA 1
ATOM 564 C C . ASN A 1 72 ? 8.283 12.818 -8.012 1.00 58.09 72 ASN A C 1
ATOM 566 O O . ASN A 1 72 ? 7.090 13.065 -7.815 1.00 58.09 72 ASN A O 1
ATOM 570 N N . GLN A 1 73 ? 8.884 13.144 -9.154 1.00 55.44 73 GLN A N 1
ATOM 571 C CA . GLN A 1 73 ? 8.203 13.800 -10.272 1.00 55.44 73 GLN A CA 1
ATOM 572 C C . GLN A 1 73 ? 6.935 13.034 -10.709 1.00 55.44 73 GLN A C 1
ATOM 574 O O . GLN A 1 73 ? 5.907 13.643 -10.980 1.00 55.44 73 GLN A O 1
ATOM 579 N N . ALA A 1 74 ? 6.957 11.6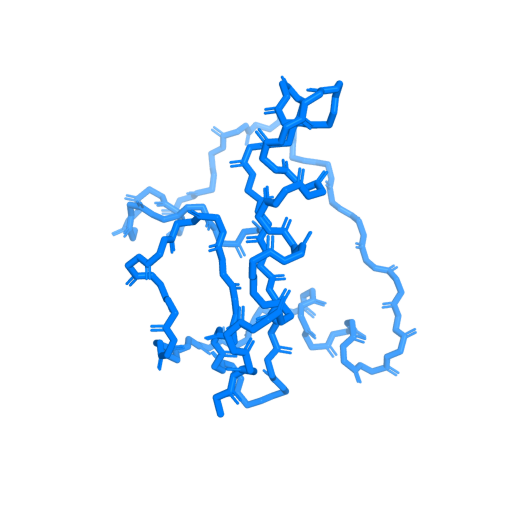96 -10.667 1.00 58.28 74 ALA A N 1
ATOM 580 C CA . ALA A 1 74 ? 5.799 10.852 -10.980 1.00 58.28 74 ALA A CA 1
ATOM 581 C C . ALA A 1 74 ? 4.645 10.980 -9.962 1.00 58.28 74 ALA A C 1
ATOM 583 O O . ALA A 1 74 ? 3.477 10.847 -10.329 1.00 58.28 74 ALA A O 1
ATOM 584 N N . GLU A 1 75 ? 4.946 11.255 -8.690 1.00 61.66 75 GLU A N 1
ATOM 585 C CA . GLU A 1 75 ? 3.940 11.514 -7.650 1.00 61.66 75 GLU A CA 1
ATOM 586 C C . GLU A 1 75 ? 3.373 12.933 -7.773 1.00 61.66 75 GLU A C 1
ATOM 588 O O . GLU A 1 75 ? 2.177 13.137 -7.571 1.00 61.66 75 GLU A O 1
ATOM 593 N N . ARG A 1 76 ? 4.200 13.903 -8.189 1.00 56.12 76 ARG A N 1
ATOM 594 C CA . ARG A 1 76 ? 3.770 15.280 -8.490 1.00 56.12 76 ARG A CA 1
ATOM 595 C C . ARG A 1 76 ? 2.858 15.345 -9.708 1.00 56.12 76 ARG A C 1
ATOM 597 O O . ARG A 1 76 ? 1.799 15.961 -9.639 1.00 56.12 76 ARG A O 1
ATOM 604 N N . ASP A 1 77 ? 3.236 14.664 -10.785 1.00 57.75 77 ASP A N 1
ATOM 605 C CA . ASP A 1 77 ? 2.466 14.630 -12.030 1.00 57.75 77 ASP A CA 1
ATOM 606 C C . ASP A 1 77 ? 1.140 13.869 -11.859 1.00 57.75 77 ASP A C 1
ATOM 608 O O . ASP A 1 77 ? 0.164 14.144 -12.558 1.00 57.75 77 ASP A O 1
ATOM 612 N N . SER A 1 78 ? 1.079 12.926 -10.910 1.00 64.94 78 SER A N 1
ATOM 613 C CA . SER A 1 78 ? -0.128 12.143 -10.617 1.00 64.94 78 SER A CA 1
ATOM 614 C C . SER A 1 78 ? -0.949 12.650 -9.425 1.00 64.94 78 SER A C 1
ATOM 616 O O . SER A 1 78 ? -2.098 12.232 -9.270 1.00 64.94 78 SER A O 1
ATOM 618 N N . GLY A 1 79 ? -0.398 13.535 -8.586 1.00 56.50 79 GLY A N 1
ATOM 619 C CA . GLY A 1 79 ? -1.003 13.978 -7.323 1.00 56.50 79 GLY A CA 1
ATOM 620 C C . GLY A 1 79 ? -1.148 12.864 -6.278 1.00 56.50 79 GLY A C 1
ATOM 621 O O . GLY A 1 79 ? -1.969 12.968 -5.365 1.00 56.50 79 GLY A O 1
ATOM 622 N N . LEU A 1 80 ? -0.413 11.764 -6.435 1.00 54.28 80 LEU A N 1
ATOM 623 C CA . LEU A 1 80 ? -0.549 10.551 -5.640 1.00 54.28 80 LEU A CA 1
ATOM 624 C C . LEU A 1 80 ? 0.826 10.132 -5.145 1.00 54.28 80 LEU A C 1
ATOM 626 O O . LEU A 1 80 ? 1.698 9.862 -5.959 1.00 54.28 80 LEU A O 1
ATOM 630 N N . HIS A 1 81 ? 1.000 9.993 -3.830 1.00 53.44 81 HIS A N 1
ATOM 631 C CA . HIS A 1 81 ? 2.129 9.221 -3.316 1.00 53.44 81 HIS A CA 1
ATOM 632 C C . HIS A 1 81 ? 1.933 7.761 -3.745 1.00 53.44 81 HIS A C 1
ATOM 634 O O . HIS A 1 81 ? 0.894 7.171 -3.439 1.00 53.44 81 HIS A O 1
ATOM 640 N N . LEU A 1 82 ? 2.862 7.205 -4.518 1.00 60.41 82 LEU A N 1
ATOM 641 C CA . LEU A 1 82 ? 2.821 5.873 -5.130 1.00 60.41 82 LEU A CA 1
ATOM 642 C C . LEU A 1 82 ? 3.725 4.864 -4.414 1.00 60.41 82 LEU A C 1
ATOM 644 O O . LEU A 1 82 ? 3.642 3.674 -4.731 1.00 60.41 82 LEU A O 1
ATOM 648 N N . LEU A 1 83 ? 4.497 5.319 -3.428 1.00 57.25 83 LEU A N 1
ATOM 649 C CA . LEU A 1 83 ? 5.154 4.469 -2.436 1.00 57.25 83 LEU A CA 1
ATOM 650 C C . LEU A 1 83 ? 4.140 3.973 -1.384 1.00 57.25 83 LEU A C 1
ATOM 652 O O . LEU A 1 83 ? 3.348 4.785 -0.833 1.00 57.25 83 LEU A O 1
#

Radius of gyration: 13.44 Å; chains: 1; bounding box: 32×27×32 Å